Protein AF-A0A2V9D1I5-F1 (afdb_monomer)

Secondary structure (DSSP, 8-state):
-B-SB-TTS-B-TTTTHHHH---GGG--HHHHHHHHHHT---S-EEEEEEEE--SSS-HHHHHHHHHHHHHHHSEE-PPEEEEEE--S-SS--EEEEEEEEEE--

Radius of gyration: 14.17 Å; Cα contacts (8 Å, |Δi|>4): 183; chains: 1; bounding box: 36×27×40 Å

Solvent-accessible surface area (backbone atoms only — not comparable to full-atom values): 6034 Å² total; per-residue (Å²): 106,44,49,54,48,46,99,85,65,44,78,39,92,61,36,60,43,42,40,59,29,82,50,69,92,61,65,5,55,43,38,44,51,56,51,57,60,70,61,75,68,82,77,91,43,68,56,73,39,49,29,38,50,40,92,92,56,57,49,63,62,61,52,53,53,34,52,60,59,36,52,75,73,28,39,65,50,75,78,46,76,50,77,52,68,81,46,91,44,90,74,54,34,35,31,38,38,40,33,29,46,51,43,77,111

Foldseek 3Di:
DQDQADLVRHGDPCRLLQAQPPDVVSVHLLNVQQCQQPVPDDDWDKGKDWHFADPVDGCVVSVVNSCVSSVVFWDWDPKDKDKDACDPRPNRGITMMIMTTTYHD

Nearest PDB structures (foldseek):
  2dny-assembly1_A  TM=5.703E-01  e=2.562E+00  Homo sapiens
  3us5-assembly1_A  TM=5.484E-01  e=5.211E+00  Homo sapiens
  3toe-assembly1_B  TM=4.066E-01  e=1.855E+00  Methanothermobacter thermautotrophicus str. Delta H
  5eoy-assembly1_A  TM=4.430E-01  e=4.294E+00  Pseudomonas aeruginosa PAO1
  4z9e-assembly1_B  TM=4.612E-01  e=5.559E+00  Thermoplasma volcanium GSS1

Sequence (105 aa):
MLRLYGDNGKLNDNMLMHILSPYPEHRSALTDCQKLVQSGLRGRKAIVIYAYESVEFPTAAAINAFELLASDAVRLSGRATASFRGLIHPVHQSGVVAGWEITEK

Mean predicted aligned error: 2.68 Å

pLDDT: mean 95.8, std 2.53, range [86.31, 98.5]

Structure (mmCIF, N/CA/C/O backbone):
data_AF-A0A2V9D1I5-F1
#
_entry.id   AF-A0A2V9D1I5-F1
#
loop_
_atom_site.group_PDB
_atom_site.id
_atom_site.type_symbol
_atom_site.label_atom_id
_atom_site.label_alt_id
_atom_site.label_comp_id
_atom_site.label_asym_id
_atom_site.label_entity_id
_atom_site.label_seq_id
_atom_site.pdbx_PDB_ins_code
_atom_site.Cartn_x
_atom_site.Cartn_y
_atom_site.Cartn_z
_atom_site.occupancy
_atom_site.B_iso_or_equiv
_atom_site.auth_seq_id
_atom_site.auth_comp_id
_atom_site.auth_asym_id
_atom_site.auth_atom_id
_atom_site.pdbx_PDB_model_num
ATOM 1 N N . MET A 1 1 ? -1.369 2.984 -5.344 1.00 92.44 1 MET A N 1
ATOM 2 C CA . MET A 1 1 ? -0.767 2.315 -6.521 1.00 92.44 1 MET A CA 1
ATOM 3 C C . MET A 1 1 ? 0.734 2.293 -6.310 1.00 92.44 1 MET A C 1
ATOM 5 O O . MET A 1 1 ? 1.272 3.334 -5.971 1.00 92.44 1 MET A O 1
ATOM 9 N N . LEU A 1 2 ? 1.379 1.139 -6.461 1.00 96.81 2 LEU A N 1
ATOM 10 C CA . LEU A 1 2 ? 2.824 0.959 -6.350 1.00 96.81 2 LEU A CA 1
ATOM 11 C C . LEU A 1 2 ? 3.393 0.739 -7.756 1.00 96.81 2 LEU A C 1
ATOM 13 O O . LEU A 1 2 ? 3.251 -0.330 -8.343 1.00 96.81 2 LEU A O 1
ATOM 17 N N . ARG A 1 3 ? 3.986 1.786 -8.324 1.00 94.56 3 ARG A N 1
ATOM 18 C CA . ARG A 1 3 ? 4.454 1.808 -9.711 1.00 94.56 3 ARG A CA 1
ATOM 19 C C . ARG A 1 3 ? 5.780 2.552 -9.796 1.00 94.56 3 ARG A C 1
ATOM 21 O O . ARG A 1 3 ? 5.798 3.771 -9.908 1.00 94.56 3 ARG A O 1
ATOM 28 N N . LEU A 1 4 ? 6.890 1.828 -9.683 1.00 93.88 4 LEU A N 1
ATOM 29 C CA . LEU A 1 4 ? 8.210 2.447 -9.514 1.00 93.88 4 LEU A CA 1
ATOM 30 C C . LEU A 1 4 ? 8.711 3.191 -10.753 1.00 93.88 4 LEU A C 1
ATOM 32 O O . LEU A 1 4 ? 9.536 4.080 -10.610 1.00 93.88 4 LEU A O 1
ATOM 36 N N . TYR A 1 5 ? 8.176 2.896 -11.936 1.00 94.81 5 TYR A N 1
ATOM 37 C CA . TYR A 1 5 ? 8.464 3.654 -13.153 1.00 94.81 5 TYR A CA 1
ATOM 38 C C . TYR A 1 5 ? 7.251 4.493 -13.557 1.00 94.81 5 TYR A C 1
ATOM 40 O O . TYR A 1 5 ? 6.103 4.109 -13.334 1.00 94.81 5 TYR A O 1
ATOM 48 N N . GLY A 1 6 ? 7.497 5.661 -14.136 1.00 92.75 6 GLY A N 1
ATOM 49 C CA . GLY A 1 6 ? 6.476 6.433 -14.831 1.00 92.75 6 GLY A CA 1
ATOM 50 C C . GLY A 1 6 ? 6.141 5.834 -16.196 1.00 92.75 6 GLY A C 1
ATOM 51 O O . GLY A 1 6 ? 6.829 4.943 -16.695 1.00 92.75 6 GLY A O 1
ATOM 52 N N . ASP A 1 7 ? 5.125 6.395 -16.850 1.00 91.25 7 ASP A N 1
ATOM 53 C CA . ASP A 1 7 ? 4.708 5.966 -18.194 1.00 91.25 7 ASP A CA 1
ATOM 54 C C . ASP A 1 7 ? 5.815 6.184 -19.248 1.00 91.25 7 ASP A C 1
ATOM 56 O O . ASP A 1 7 ? 5.870 5.509 -20.272 1.00 91.25 7 ASP A O 1
ATOM 60 N N . ASN A 1 8 ? 6.754 7.093 -18.961 1.00 92.88 8 ASN A N 1
ATOM 61 C CA . ASN A 1 8 ? 7.951 7.360 -19.762 1.00 92.88 8 ASN A CA 1
ATOM 62 C C . ASN A 1 8 ? 9.121 6.392 -19.493 1.00 92.88 8 ASN A C 1
ATOM 64 O O . ASN A 1 8 ? 10.212 6.611 -20.017 1.00 92.88 8 ASN A O 1
ATOM 68 N N . GLY A 1 9 ? 8.935 5.384 -18.636 1.00 91.88 9 GLY A N 1
ATOM 69 C CA . GLY A 1 9 ? 9.975 4.424 -18.261 1.00 91.88 9 GLY A CA 1
ATOM 70 C C . GLY A 1 9 ? 11.073 4.979 -17.354 1.00 91.88 9 GLY A C 1
ATOM 71 O O . GLY A 1 9 ? 12.055 4.287 -17.115 1.00 91.88 9 GLY A O 1
ATOM 72 N N . LYS A 1 10 ? 10.936 6.204 -16.832 1.00 94.44 10 LYS A N 1
ATOM 73 C CA . LYS A 1 10 ? 11.863 6.754 -15.832 1.00 94.44 10 LYS A CA 1
ATOM 74 C C . LYS A 1 10 ? 11.432 6.357 -14.428 1.00 94.44 10 LYS A C 1
ATOM 76 O O . LYS A 1 10 ? 10.236 6.225 -14.170 1.00 94.44 10 LYS A O 1
ATOM 81 N N . LEU A 1 11 ? 12.397 6.201 -13.526 1.00 94.06 11 LEU A N 1
ATOM 82 C CA . LEU A 1 11 ? 12.122 5.914 -12.121 1.00 94.06 11 LEU A CA 1
ATOM 83 C C . LEU A 1 11 ? 11.315 7.057 -11.483 1.00 94.06 11 LEU A C 1
ATOM 85 O O . LEU A 1 11 ? 11.508 8.231 -11.798 1.00 94.06 11 LEU A O 1
ATOM 89 N N . ASN A 1 12 ? 10.385 6.695 -10.606 1.00 93.50 12 ASN A N 1
ATOM 90 C CA . ASN A 1 12 ? 9.655 7.611 -9.749 1.00 93.50 12 ASN A CA 1
ATOM 91 C C . ASN A 1 12 ? 10.210 7.508 -8.327 1.00 93.50 12 ASN A C 1
ATOM 93 O O . ASN A 1 12 ? 9.796 6.651 -7.541 1.00 93.50 12 ASN A O 1
ATOM 97 N N . ASP A 1 13 ? 11.106 8.434 -8.002 1.00 87.44 13 ASP A N 1
ATOM 98 C CA . ASP A 1 13 ? 11.843 8.466 -6.736 1.00 87.44 13 ASP A CA 1
ATOM 99 C C . ASP A 1 13 ? 10.927 8.631 -5.510 1.00 87.44 13 ASP A C 1
ATOM 101 O O . ASP A 1 13 ? 11.266 8.214 -4.404 1.00 87.44 13 ASP A O 1
ATOM 105 N N . ASN A 1 14 ? 9.719 9.166 -5.706 1.00 92.44 14 ASN A N 1
ATOM 106 C CA . ASN A 1 14 ? 8.754 9.410 -4.636 1.00 92.44 14 ASN A CA 1
ATOM 107 C C . ASN A 1 14 ? 7.700 8.303 -4.514 1.00 92.44 14 ASN A C 1
ATOM 109 O O . ASN A 1 14 ? 6.790 8.401 -3.694 1.00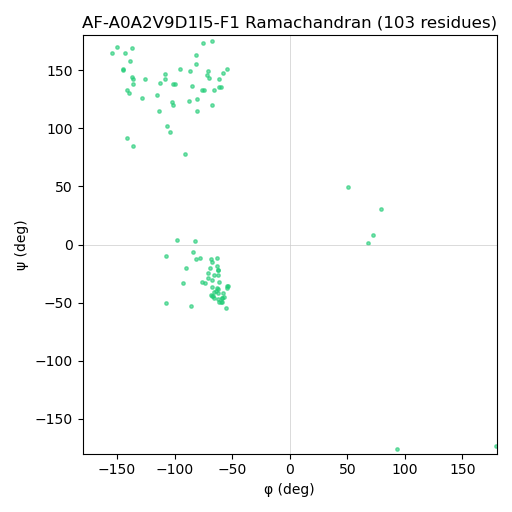 92.44 14 ASN A O 1
ATOM 113 N N . MET A 1 15 ? 7.783 7.226 -5.297 1.00 94.94 15 MET A N 1
ATOM 114 C CA . MET A 1 15 ? 6.721 6.218 -5.325 1.00 94.94 15 MET A CA 1
ATOM 115 C C . MET A 1 15 ? 6.509 5.526 -3.970 1.00 94.94 15 MET A C 1
ATOM 117 O O . MET A 1 15 ? 5.370 5.292 -3.565 1.00 94.94 15 MET A O 1
ATOM 121 N N . LEU A 1 16 ? 7.585 5.247 -3.228 1.00 95.88 16 LEU A N 1
ATOM 122 C CA . LEU A 1 16 ? 7.472 4.648 -1.895 1.00 95.88 16 LEU A CA 1
ATOM 123 C C . LEU A 1 16 ? 6.786 5.577 -0.888 1.00 95.88 16 LEU A C 1
ATOM 125 O O . LEU A 1 16 ? 6.128 5.085 0.026 1.00 95.88 16 LEU A O 1
ATOM 129 N N . MET A 1 17 ? 6.856 6.899 -1.079 1.00 96.88 17 MET A N 1
ATOM 130 C CA . MET A 1 17 ? 6.145 7.865 -0.237 1.00 96.88 17 MET A CA 1
ATOM 131 C C . MET A 1 17 ? 4.634 7.601 -0.255 1.00 96.88 17 MET A C 1
ATOM 133 O O . MET A 1 17 ? 4.000 7.595 0.798 1.00 96.88 17 MET A O 1
ATOM 137 N N . HIS A 1 18 ? 4.065 7.301 -1.426 1.00 96.75 18 HIS A N 1
ATOM 138 C CA . HIS A 1 18 ? 2.632 7.029 -1.577 1.00 96.75 18 HIS A CA 1
ATOM 139 C C . HIS A 1 18 ? 2.176 5.723 -0.913 1.00 96.75 18 HIS A C 1
ATOM 141 O O . HIS A 1 18 ? 0.976 5.501 -0.760 1.00 96.75 18 HIS A O 1
ATOM 147 N N . ILE A 1 19 ? 3.104 4.854 -0.508 1.00 97.88 19 ILE A N 1
ATOM 148 C CA . ILE A 1 19 ? 2.786 3.584 0.150 1.00 97.88 19 ILE A CA 1
ATOM 149 C C . ILE A 1 19 ? 3.131 3.635 1.639 1.00 97.88 19 ILE A C 1
ATOM 151 O O . ILE A 1 19 ? 2.290 3.311 2.472 1.00 97.88 19 ILE A O 1
ATOM 155 N N . LEU A 1 20 ? 4.346 4.070 1.971 1.00 97.69 20 LEU A N 1
ATOM 156 C CA . LEU A 1 20 ? 4.964 3.860 3.281 1.00 97.69 20 LEU A CA 1
ATOM 157 C C . LEU A 1 20 ? 5.050 5.119 4.137 1.00 97.69 20 LEU A C 1
ATOM 159 O O . LEU A 1 20 ? 5.426 5.028 5.303 1.00 97.69 20 LEU A O 1
ATOM 163 N N . SER A 1 21 ? 4.769 6.301 3.585 1.00 97.38 21 SER A N 1
ATOM 164 C CA . SER A 1 21 ? 4.995 7.517 4.356 1.00 97.38 21 SER A CA 1
ATOM 165 C C . SER A 1 21 ? 4.057 7.603 5.565 1.00 97.38 21 SER A C 1
ATOM 167 O O . SER A 1 21 ? 2.854 7.423 5.391 1.00 97.38 21 SER A O 1
ATOM 169 N N . PRO A 1 22 ? 4.556 7.922 6.770 1.00 96.25 22 PRO A N 1
ATOM 170 C CA . PRO A 1 22 ? 3.718 8.031 7.963 1.00 96.25 22 PRO A CA 1
ATOM 171 C C . PRO A 1 22 ? 3.038 9.402 8.104 1.00 96.25 22 PRO A C 1
ATOM 173 O O . PRO A 1 22 ? 2.236 9.597 9.012 1.00 96.25 22 PRO A O 1
ATOM 176 N N . TYR A 1 23 ? 3.362 10.372 7.243 1.00 96.38 23 TYR A N 1
ATOM 177 C CA . TYR A 1 23 ? 2.889 11.749 7.384 1.00 96.38 23 TYR A CA 1
ATOM 178 C C . TYR A 1 23 ? 1.528 11.945 6.694 1.00 96.38 23 TYR A C 1
ATOM 180 O O . TYR A 1 23 ? 1.439 11.717 5.483 1.00 96.38 23 TYR A O 1
ATOM 188 N N . PRO A 1 24 ? 0.480 12.412 7.406 1.00 93.81 24 PRO A N 1
ATOM 189 C CA . PRO A 1 24 ? -0.868 12.577 6.848 1.00 93.81 24 PRO A CA 1
ATOM 190 C C . PRO A 1 24 ? -0.933 13.411 5.561 1.00 93.81 24 PRO A C 1
ATOM 192 O O . PRO A 1 24 ? -1.693 13.080 4.648 1.00 93.81 24 PRO A O 1
ATOM 195 N N . GLU A 1 25 ? -0.091 14.442 5.451 1.00 95.62 25 GLU A N 1
ATOM 196 C CA . GLU A 1 25 ? -0.024 15.323 4.276 1.00 95.62 25 GLU A CA 1
ATOM 197 C C . GLU A 1 25 ? 0.377 14.589 2.989 1.00 95.62 25 GLU A C 1
ATOM 199 O O . GLU A 1 25 ? -0.014 14.990 1.893 1.00 95.62 25 GLU A O 1
ATOM 204 N N . HIS A 1 26 ? 1.109 13.477 3.102 1.00 95.38 26 HIS A N 1
ATOM 205 C CA . HIS A 1 26 ? 1.560 12.698 1.948 1.00 95.38 26 HIS A CA 1
ATOM 206 C C . HIS A 1 26 ? 0.484 11.756 1.401 1.00 95.38 26 HIS A C 1
ATOM 208 O O . HIS A 1 26 ? 0.646 11.232 0.297 1.00 95.38 26 HIS A O 1
ATOM 214 N N . ARG A 1 27 ? -0.616 11.557 2.148 1.00 95.12 27 ARG A N 1
ATOM 215 C CA . ARG A 1 27 ? -1.784 10.762 1.730 1.00 95.12 27 ARG A CA 1
ATOM 216 C C . ARG A 1 27 ? -1.380 9.375 1.215 1.00 95.12 27 ARG A C 1
ATOM 218 O O . ARG A 1 27 ? -1.745 8.973 0.112 1.00 95.12 27 ARG A O 1
ATOM 225 N N . SER A 1 28 ? -0.560 8.684 1.999 1.00 97.88 28 SER A N 1
ATOM 226 C CA . SER A 1 28 ? -0.063 7.348 1.680 1.00 97.88 28 SER A CA 1
ATOM 227 C C . SER A 1 28 ? -1.084 6.263 2.030 1.00 97.88 28 SER A C 1
ATOM 229 O O . SER A 1 28 ? -1.945 6.473 2.889 1.00 97.88 28 SER A O 1
ATOM 231 N N . ALA A 1 29 ? -0.900 5.063 1.473 1.00 98.00 29 ALA A N 1
ATOM 232 C CA . ALA A 1 29 ? -1.659 3.875 1.871 1.00 98.00 29 ALA A CA 1
ATOM 233 C C . ALA A 1 29 ? -1.569 3.593 3.386 1.00 98.00 29 ALA A C 1
ATOM 235 O O . ALA A 1 29 ? -2.550 3.170 4.000 1.00 98.00 29 ALA A O 1
ATOM 236 N N . LEU A 1 30 ? -0.413 3.862 4.007 1.00 97.94 30 LEU A N 1
ATOM 237 C CA . LEU A 1 30 ? -0.235 3.733 5.453 1.00 97.94 30 LEU A CA 1
ATOM 238 C C . LEU A 1 30 ? -1.175 4.676 6.223 1.00 97.94 30 LEU A C 1
ATOM 240 O O . LEU A 1 30 ? -1.909 4.236 7.104 1.00 97.94 30 LEU A O 1
ATOM 244 N N . THR A 1 31 ? -1.224 5.956 5.849 1.00 97.81 31 THR A N 1
ATOM 245 C CA . THR A 1 31 ? -2.129 6.930 6.491 1.00 97.81 31 THR A CA 1
ATOM 246 C C . THR A 1 31 ? -3.599 6.687 6.139 1.00 97.81 31 THR A C 1
ATOM 248 O O . THR A 1 31 ? -4.490 6.959 6.946 1.00 97.81 31 THR A O 1
ATOM 251 N N . ASP A 1 32 ? -3.874 6.124 4.958 1.00 97.69 32 ASP A N 1
ATOM 252 C CA . ASP A 1 32 ? -5.219 5.732 4.538 1.00 97.69 32 ASP A CA 1
ATOM 253 C C . ASP A 1 32 ? -5.820 4.669 5.460 1.00 97.69 32 ASP A C 1
ATOM 255 O O . ASP A 1 32 ? -7.026 4.713 5.699 1.00 97.69 32 ASP A O 1
ATOM 259 N N . CYS A 1 33 ? -5.007 3.779 6.044 1.00 97.69 33 CYS A N 1
ATOM 260 C CA . CYS A 1 33 ? -5.477 2.780 7.007 1.00 97.69 33 CYS A CA 1
ATOM 261 C C . CYS A 1 33 ? -6.215 3.438 8.183 1.00 97.69 33 CYS A C 1
ATOM 263 O O . CYS A 1 33 ? -7.376 3.128 8.452 1.00 97.69 33 CYS A O 1
ATOM 265 N N . GLN A 1 34 ? -5.561 4.391 8.854 1.00 95.31 34 GLN A N 1
ATOM 266 C CA . GLN A 1 34 ? -6.129 5.082 10.015 1.00 95.31 34 GLN A CA 1
ATOM 267 C C . GLN A 1 34 ? -7.338 5.931 9.627 1.00 95.31 34 GLN A C 1
ATOM 269 O O . GLN A 1 34 ? -8.387 5.827 10.264 1.00 95.31 34 GLN A O 1
ATOM 274 N N . LYS A 1 35 ? -7.231 6.711 8.542 1.00 96.00 35 LYS A N 1
ATOM 275 C CA . LYS A 1 35 ? -8.350 7.528 8.047 1.00 96.00 35 LYS A CA 1
ATOM 276 C C . LYS A 1 35 ? -9.577 6.676 7.751 1.00 96.00 35 LYS A C 1
ATOM 278 O O . LYS A 1 35 ? -10.689 7.047 8.116 1.00 96.00 35 LYS A O 1
ATOM 283 N N . LEU A 1 36 ? -9.395 5.537 7.086 1.00 96.81 36 LEU A N 1
ATOM 284 C CA . LEU A 1 36 ? -10.500 4.678 6.687 1.00 96.81 36 LEU A CA 1
ATOM 285 C C . LEU A 1 36 ? -11.161 4.036 7.909 1.00 96.81 36 LEU A C 1
ATOM 287 O O . LEU A 1 36 ? -12.391 4.047 8.021 1.00 96.81 36 LEU A O 1
ATOM 291 N N . VAL A 1 37 ? -10.371 3.548 8.864 1.00 96.31 37 VAL A N 1
ATOM 292 C CA . VAL A 1 37 ? -10.889 3.027 10.132 1.00 96.31 37 VAL A CA 1
ATOM 293 C C . VAL A 1 37 ? -11.693 4.101 10.884 1.00 96.31 37 VAL A C 1
ATOM 295 O O . VAL A 1 37 ? -12.847 3.843 11.221 1.00 96.31 37 VAL A O 1
ATOM 298 N N . GLN A 1 38 ? -11.178 5.328 10.991 1.00 95.50 38 GLN A N 1
ATOM 299 C CA . GLN A 1 38 ? -11.810 6.449 11.707 1.00 95.50 38 GLN A CA 1
ATOM 300 C C . GLN A 1 38 ? -12.953 7.146 10.945 1.00 95.50 38 GLN A C 1
ATOM 302 O O . GLN A 1 38 ? -13.692 7.936 11.522 1.00 95.50 38 GLN A O 1
ATOM 307 N N . SER A 1 39 ? -13.133 6.862 9.654 1.00 95.81 39 SER A N 1
ATOM 308 C CA . SER A 1 39 ? -14.059 7.593 8.769 1.00 95.81 39 SER A CA 1
ATOM 309 C C . SER A 1 39 ? -15.551 7.511 9.126 1.00 95.81 39 SER A C 1
ATOM 311 O O . SER A 1 39 ? -16.362 8.186 8.498 1.00 95.81 39 SER A O 1
ATOM 313 N N . GLY A 1 40 ? -15.956 6.628 10.044 1.00 94.88 40 GLY A N 1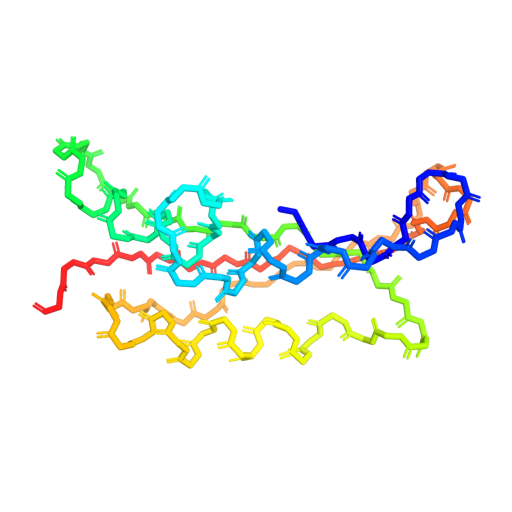
ATOM 314 C CA . GLY A 1 40 ? -17.371 6.343 10.315 1.00 94.88 40 GLY A CA 1
ATOM 315 C C . GLY A 1 40 ? -18.118 5.637 9.169 1.00 94.88 40 GLY A C 1
ATOM 316 O O . GLY A 1 40 ? -19.307 5.343 9.306 1.00 94.88 40 GLY A O 1
ATOM 317 N N . LEU A 1 41 ? -17.444 5.320 8.052 1.00 95.81 41 LEU A N 1
ATOM 318 C CA . LEU A 1 41 ? -18.027 4.535 6.963 1.00 95.81 41 LEU A CA 1
ATOM 319 C C . LEU A 1 41 ? -18.458 3.155 7.476 1.00 95.81 41 LEU A C 1
ATOM 321 O O . LEU A 1 41 ? -17.722 2.492 8.212 1.00 95.81 41 LEU A O 1
ATOM 325 N N . ARG A 1 42 ? -19.658 2.729 7.078 1.00 95.31 42 ARG A N 1
ATOM 326 C CA . ARG A 1 42 ? -20.231 1.429 7.448 1.00 95.31 42 ARG A CA 1
ATOM 327 C C . ARG A 1 42 ? -19.678 0.312 6.558 1.00 95.31 42 ARG A C 1
ATOM 329 O O . ARG A 1 42 ? -19.330 0.549 5.406 1.00 95.31 42 ARG A O 1
ATOM 336 N N . GLY A 1 43 ? -19.690 -0.915 7.078 1.00 95.62 43 GLY A N 1
ATOM 337 C CA . GLY A 1 43 ? -19.273 -2.118 6.350 1.00 95.62 43 GLY A CA 1
ATOM 338 C C . GLY A 1 43 ? -17.803 -2.488 6.555 1.00 95.62 43 GLY A C 1
ATOM 339 O O . GLY A 1 43 ? -17.094 -1.874 7.353 1.00 95.62 43 GLY A O 1
ATOM 340 N N . ARG A 1 44 ? -17.362 -3.533 5.843 1.00 96.88 44 ARG A N 1
ATOM 341 C CA . ARG A 1 44 ? -15.965 -3.987 5.865 1.00 96.88 44 ARG A CA 1
ATOM 342 C C . ARG A 1 44 ? -15.100 -3.027 5.061 1.00 96.88 44 ARG A C 1
ATOM 344 O O . ARG A 1 44 ? -15.458 -2.643 3.949 1.00 96.88 44 ARG A O 1
ATOM 351 N N . LYS A 1 45 ? -13.971 -2.649 5.646 1.00 97.81 45 LYS A N 1
ATOM 352 C CA . LYS A 1 45 ? -13.025 -1.680 5.097 1.00 97.81 45 LYS A CA 1
ATOM 353 C C . LYS A 1 45 ? -11.783 -2.422 4.650 1.00 97.81 45 LYS A C 1
ATOM 355 O O . LYS A 1 45 ? -11.362 -3.356 5.325 1.00 97.81 45 LYS A O 1
ATOM 360 N N . ALA A 1 46 ? -11.201 -2.003 3.537 1.00 97.94 46 ALA A N 1
ATOM 361 C CA . ALA A 1 46 ? -10.011 -2.639 3.008 1.00 97.94 46 ALA A CA 1
ATOM 362 C C . ALA A 1 46 ? -9.078 -1.628 2.348 1.00 97.94 46 ALA A C 1
ATOM 364 O O . ALA A 1 46 ? -9.527 -0.628 1.786 1.00 97.94 46 ALA A O 1
ATOM 365 N N . ILE A 1 47 ? -7.785 -1.937 2.385 1.00 98.25 47 ILE A N 1
ATOM 366 C CA . ILE A 1 47 ? -6.773 -1.294 1.549 1.00 98.25 47 ILE A CA 1
ATOM 367 C C . ILE A 1 47 ? -6.452 -2.229 0.394 1.00 98.25 47 ILE A C 1
ATOM 369 O O . ILE A 1 47 ? -6.318 -3.436 0.586 1.00 98.25 47 ILE A O 1
ATOM 373 N N . VAL A 1 48 ? -6.320 -1.660 -0.803 1.00 98.31 48 VAL A N 1
ATOM 374 C CA . VAL A 1 48 ? -5.931 -2.384 -2.014 1.00 98.31 48 VAL A CA 1
ATOM 375 C C . VAL A 1 48 ? -4.762 -1.662 -2.670 1.00 98.31 48 VAL A C 1
ATOM 377 O O . VAL A 1 48 ? -4.836 -0.470 -2.973 1.00 98.31 48 VAL A O 1
ATOM 380 N N . ILE A 1 49 ? -3.681 -2.393 -2.920 1.00 98.44 49 ILE A N 1
ATOM 381 C CA . ILE A 1 49 ? -2.498 -1.904 -3.621 1.00 98.44 49 ILE A CA 1
ATOM 382 C C . ILE A 1 49 ? -2.383 -2.650 -4.948 1.00 98.44 49 ILE A C 1
ATOM 384 O O . ILE A 1 49 ? -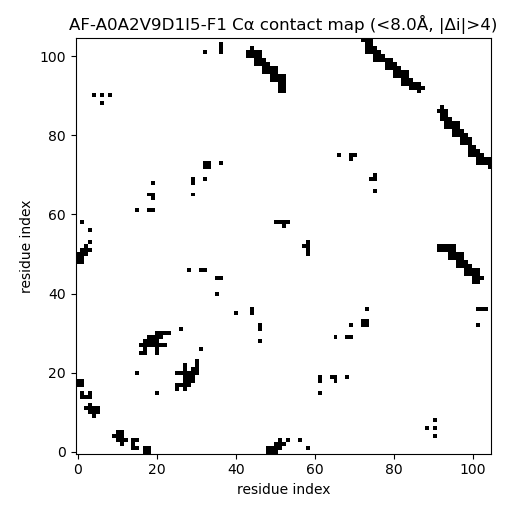2.123 -3.848 -4.991 1.00 98.44 49 ILE A O 1
ATOM 388 N N . TYR A 1 50 ? -2.533 -1.903 -6.039 1.00 97.75 50 TYR A N 1
ATOM 389 C CA . TYR A 1 50 ? -2.114 -2.329 -7.372 1.00 97.75 50 TYR A CA 1
ATOM 390 C C . TYR A 1 50 ? -0.617 -2.088 -7.505 1.00 97.75 50 TYR A C 1
ATOM 392 O O . TYR A 1 50 ? -0.190 -0.929 -7.459 1.00 97.75 50 TYR A O 1
ATOM 400 N N . ALA A 1 51 ? 0.154 -3.158 -7.640 1.00 97.44 51 ALA A N 1
ATOM 401 C CA . ALA A 1 51 ? 1.600 -3.136 -7.733 1.00 97.44 51 ALA A CA 1
ATOM 402 C C . ALA A 1 51 ? 2.055 -3.645 -9.105 1.00 97.44 51 ALA A C 1
ATOM 404 O O . ALA A 1 51 ? 1.629 -4.707 -9.551 1.00 97.44 51 ALA A O 1
ATOM 405 N N . TYR A 1 52 ? 2.901 -2.876 -9.783 1.00 96.69 52 TYR A N 1
ATOM 406 C CA . TYR A 1 52 ? 3.431 -3.227 -11.101 1.00 96.69 52 TYR A CA 1
ATOM 407 C C . TYR A 1 52 ? 4.852 -3.746 -10.957 1.00 96.69 52 TYR A C 1
ATOM 409 O O . TYR A 1 52 ? 5.703 -3.042 -10.412 1.00 96.69 52 TYR A O 1
ATOM 417 N N . GLU A 1 53 ? 5.092 -4.965 -11.434 1.00 95.00 53 GLU A N 1
ATOM 418 C CA . GLU A 1 53 ? 6.378 -5.626 -11.230 1.00 95.00 53 GLU A CA 1
ATOM 419 C C . GLU A 1 53 ? 7.491 -4.992 -12.066 1.00 95.00 53 GLU A C 1
ATOM 421 O O . GLU A 1 53 ? 7.287 -4.555 -13.200 1.00 95.00 53 GLU A O 1
ATOM 426 N N . SER A 1 54 ? 8.691 -4.990 -11.488 1.00 90.75 54 SER A N 1
ATOM 427 C CA . SER A 1 54 ? 9.953 -4.710 -12.164 1.00 90.75 54 SER A CA 1
ATOM 428 C C . SER A 1 54 ? 10.998 -5.713 -11.690 1.00 90.75 54 SER A C 1
ATOM 430 O O . SER A 1 54 ? 11.022 -6.089 -10.519 1.00 90.75 54 SER A O 1
ATOM 432 N N . VAL A 1 55 ? 11.877 -6.126 -12.604 1.00 88.19 55 VAL A N 1
ATOM 433 C CA . VAL A 1 55 ? 13.008 -7.009 -12.289 1.00 88.19 55 VAL A CA 1
ATOM 434 C C . VAL A 1 55 ? 14.002 -6.312 -11.359 1.00 88.19 55 VAL A C 1
ATOM 436 O O . VAL A 1 55 ? 14.507 -6.926 -10.425 1.00 88.19 55 VAL A O 1
ATOM 439 N N . GLU A 1 56 ? 14.263 -5.027 -11.597 1.00 91.31 56 GLU A N 1
ATOM 440 C CA . GLU A 1 56 ? 15.242 -4.235 -10.839 1.00 91.31 56 GLU A CA 1
ATOM 441 C C . GLU A 1 56 ? 14.726 -3.885 -9.441 1.00 91.31 56 GLU A C 1
ATOM 443 O O . GLU A 1 56 ? 15.495 -3.829 -8.483 1.00 91.31 56 GLU A O 1
ATOM 448 N N . PHE A 1 57 ? 13.411 -3.695 -9.313 1.00 90.75 57 PHE A N 1
ATOM 449 C CA . PHE A 1 57 ? 12.780 -3.316 -8.056 1.00 90.75 57 PHE A CA 1
ATOM 450 C C . PHE A 1 57 ? 11.495 -4.123 -7.814 1.00 90.75 57 PHE A C 1
ATOM 452 O O . PHE A 1 57 ? 10.393 -3.660 -8.135 1.00 90.75 57 PHE A O 1
ATOM 459 N N . PRO A 1 58 ? 11.617 -5.331 -7.238 1.00 92.25 58 PRO A N 1
ATOM 460 C CA . PRO A 1 58 ? 10.474 -6.186 -6.947 1.00 92.25 58 PRO A CA 1
ATOM 461 C C . PRO A 1 58 ? 9.494 -5.531 -5.972 1.00 92.25 58 PRO A C 1
ATOM 463 O O . PRO A 1 58 ? 9.883 -4.996 -4.928 1.00 92.25 58 PRO A O 1
ATOM 466 N N . THR A 1 59 ? 8.196 -5.624 -6.260 1.00 94.62 59 THR A N 1
ATOM 467 C CA . THR A 1 59 ? 7.178 -4.920 -5.460 1.00 94.62 59 THR A CA 1
ATOM 468 C C . THR A 1 59 ? 6.977 -5.518 -4.067 1.00 94.62 59 THR A C 1
ATOM 470 O O . THR A 1 59 ? 6.580 -4.814 -3.134 1.00 94.62 59 THR A O 1
ATOM 473 N N . ALA A 1 60 ? 7.309 -6.801 -3.899 1.00 95.50 60 ALA A N 1
ATOM 474 C CA . ALA A 1 60 ? 7.129 -7.545 -2.657 1.00 95.50 60 ALA A CA 1
ATOM 475 C C . ALA A 1 60 ? 7.796 -6.873 -1.446 1.00 95.50 60 ALA A C 1
ATOM 477 O O . ALA A 1 60 ? 7.213 -6.869 -0.364 1.00 95.50 60 ALA A O 1
ATOM 478 N N . ALA A 1 61 ? 8.972 -6.259 -1.618 1.00 95.06 61 ALA A N 1
ATOM 479 C CA . ALA A 1 61 ? 9.677 -5.586 -0.527 1.00 95.06 61 ALA A CA 1
ATOM 480 C C . ALA A 1 61 ? 8.865 -4.411 0.045 1.00 95.06 61 ALA A C 1
ATOM 482 O O . 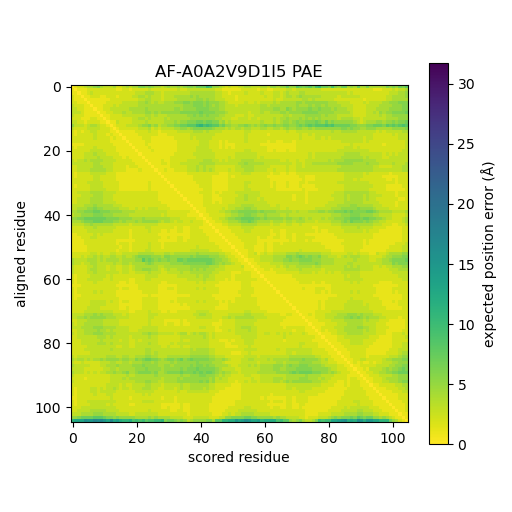ALA A 1 61 ? 8.680 -4.314 1.258 1.00 95.06 61 ALA A O 1
ATOM 483 N N . ALA A 1 62 ? 8.317 -3.559 -0.826 1.00 96.62 62 ALA A N 1
ATOM 484 C CA . ALA A 1 62 ? 7.487 -2.431 -0.412 1.00 96.62 62 ALA A CA 1
ATOM 485 C C . ALA A 1 62 ? 6.155 -2.892 0.197 1.00 96.62 62 ALA A C 1
ATOM 487 O O . ALA A 1 62 ? 5.685 -2.295 1.161 1.00 96.62 62 ALA A O 1
ATOM 488 N N . ILE A 1 63 ? 5.562 -3.973 -0.322 1.00 98.12 63 ILE A N 1
ATOM 489 C CA . ILE A 1 63 ? 4.325 -4.529 0.239 1.00 98.12 63 ILE A CA 1
ATOM 490 C C . ILE A 1 63 ? 4.570 -5.104 1.644 1.00 98.12 63 ILE A C 1
ATOM 492 O O . ILE A 1 63 ? 3.794 -4.836 2.557 1.00 98.12 63 ILE A O 1
ATOM 496 N N . ASN A 1 64 ? 5.658 -5.850 1.845 1.00 98.06 64 ASN A N 1
ATOM 497 C CA . ASN A 1 64 ? 6.002 -6.404 3.158 1.00 98.06 64 ASN A CA 1
ATOM 498 C C . ASN A 1 64 ? 6.298 -5.292 4.178 1.00 98.06 64 ASN A C 1
ATOM 500 O O . ASN A 1 64 ? 5.867 -5.372 5.326 1.00 98.06 64 ASN A O 1
ATOM 504 N N . ALA A 1 65 ? 6.994 -4.231 3.755 1.00 98.12 65 ALA A N 1
ATOM 505 C CA . ALA A 1 65 ? 7.225 -3.059 4.597 1.00 98.12 65 ALA A CA 1
ATOM 506 C C . ALA A 1 65 ? 5.909 -2.361 4.976 1.00 98.12 65 ALA A C 1
ATOM 508 O O . ALA A 1 65 ? 5.729 -1.979 6.131 1.00 98.12 65 ALA A O 1
ATOM 509 N N . PHE A 1 66 ? 4.976 -2.233 4.026 1.00 98.50 66 PHE A N 1
ATOM 510 C CA . PHE A 1 66 ? 3.648 -1.684 4.290 1.00 98.50 66 PHE A CA 1
ATOM 511 C C . PHE A 1 66 ? 2.910 -2.495 5.354 1.00 98.50 66 PHE A C 1
ATOM 513 O O . PHE A 1 66 ? 2.420 -1.903 6.307 1.00 98.50 66 PHE A O 1
ATOM 520 N N . GLU A 1 67 ? 2.861 -3.823 5.233 1.00 98.44 67 GLU A N 1
ATOM 521 C CA . GLU A 1 67 ? 2.177 -4.672 6.217 1.00 98.44 67 GLU A CA 1
ATOM 522 C C . GLU A 1 67 ? 2.750 -4.514 7.619 1.00 98.44 67 GLU A C 1
ATOM 524 O O . GLU A 1 67 ? 1.994 -4.350 8.575 1.00 98.44 67 GLU A O 1
ATOM 529 N N . LEU A 1 68 ? 4.080 -4.529 7.736 1.00 97.94 68 LEU A N 1
ATOM 530 C CA . LEU A 1 68 ? 4.747 -4.376 9.021 1.00 97.94 68 LEU A CA 1
ATOM 531 C C . LEU A 1 68 ? 4.375 -3.038 9.672 1.00 97.94 68 LEU A C 1
ATOM 533 O O . LEU A 1 68 ? 3.941 -3.016 10.821 1.00 97.94 68 LEU A O 1
ATOM 537 N N . LEU A 1 69 ? 4.477 -1.934 8.928 1.00 97.94 69 LEU A N 1
ATOM 538 C CA . LEU A 1 69 ? 4.160 -0.598 9.437 1.00 97.94 69 LEU A CA 1
ATOM 539 C C . LEU A 1 69 ? 2.664 -0.426 9.728 1.00 97.94 69 LEU A C 1
ATOM 541 O O . LEU A 1 69 ? 2.287 0.103 10.770 1.00 97.94 69 LEU A O 1
ATOM 545 N N . ALA A 1 70 ? 1.793 -0.887 8.832 1.00 97.88 70 ALA A N 1
ATOM 546 C CA . ALA A 1 70 ? 0.350 -0.758 8.998 1.00 97.88 70 ALA A CA 1
ATOM 547 C C . ALA A 1 70 ? -0.176 -1.617 10.158 1.00 97.88 70 ALA A C 1
ATOM 549 O O . ALA A 1 70 ? -1.111 -1.192 10.836 1.00 97.88 70 ALA A O 1
ATOM 550 N N . SER A 1 71 ? 0.460 -2.757 10.456 1.00 96.94 71 SER A N 1
ATOM 551 C CA . SER A 1 71 ? 0.124 -3.582 11.626 1.00 96.94 71 SER A CA 1
ATOM 552 C C . SER A 1 71 ? 0.362 -2.877 12.968 1.00 96.94 71 SER A C 1
ATOM 554 O O . SER A 1 71 ? -0.206 -3.276 13.988 1.00 96.94 71 SER A O 1
ATOM 556 N N . ASP A 1 72 ? 1.163 -1.806 12.991 1.00 95.38 72 ASP A N 1
ATOM 557 C CA . ASP A 1 72 ? 1.314 -0.972 14.181 1.00 95.38 72 ASP A CA 1
ATOM 558 C C . ASP A 1 72 ? 0.104 -0.043 14.395 1.00 95.38 72 ASP A C 1
ATOM 560 O O . ASP A 1 72 ? -0.321 0.184 15.527 1.00 95.38 72 ASP A O 1
ATOM 564 N N . ALA A 1 73 ? -0.530 0.411 13.315 1.00 93.81 73 ALA A N 1
ATOM 565 C CA . ALA A 1 73 ? -1.632 1.366 13.369 1.00 93.81 73 ALA A CA 1
ATOM 566 C C . ALA A 1 73 ? -3.029 0.720 13.414 1.00 93.81 73 ALA A C 1
ATOM 568 O O . ALA A 1 73 ? -3.943 1.285 14.016 1.00 93.81 73 ALA A O 1
ATOM 569 N N . VAL A 1 74 ? -3.219 -0.429 12.759 1.00 97.38 74 VAL A N 1
ATOM 570 C CA . VAL A 1 74 ? -4.520 -1.106 12.600 1.00 97.38 74 VAL A CA 1
ATOM 571 C C . VAL A 1 74 ? -4.364 -2.626 12.676 1.00 97.38 74 VAL A C 1
ATOM 573 O O . VAL A 1 74 ? -3.262 -3.156 12.534 1.00 97.38 74 VAL A O 1
ATOM 576 N N . ARG A 1 75 ? -5.468 -3.360 12.862 1.00 97.88 75 ARG A N 1
ATOM 577 C CA . ARG A 1 75 ? -5.475 -4.814 12.628 1.00 97.88 75 ARG A CA 1
ATOM 578 C C . ARG A 1 75 ? -5.633 -5.081 11.134 1.00 97.88 75 ARG A C 1
ATOM 580 O O . ARG A 1 75 ? -6.599 -4.616 10.533 1.00 97.88 75 ARG A O 1
ATOM 587 N N . LEU A 1 76 ? -4.702 -5.843 10.563 1.00 97.69 76 LEU A N 1
ATOM 588 C CA . LEU A 1 76 ? -4.745 -6.325 9.181 1.00 97.69 76 LEU A CA 1
ATOM 589 C C . LEU A 1 76 ? -5.243 -7.771 9.138 1.00 97.69 76 LEU A C 1
ATOM 591 O O . LEU A 1 76 ? -4.818 -8.604 9.941 1.00 97.69 76 LEU A O 1
ATOM 595 N N . SER A 1 77 ? -6.103 -8.088 8.172 1.00 98.00 77 SER A N 1
ATOM 596 C CA . SER A 1 77 ? -6.371 -9.480 7.802 1.00 98.00 77 SER A CA 1
ATOM 597 C C . SER A 1 77 ? -5.143 -10.133 7.154 1.00 98.00 77 SER A C 1
ATOM 599 O O . SER A 1 77 ? -4.153 -9.474 6.836 1.00 98.00 77 SER A O 1
ATOM 601 N N . GLY A 1 78 ? -5.235 -11.432 6.856 1.00 96.88 78 GLY A N 1
ATOM 602 C CA . GLY A 1 78 ? -4.308 -12.053 5.908 1.00 96.88 78 GLY A CA 1
ATOM 603 C C . GLY A 1 78 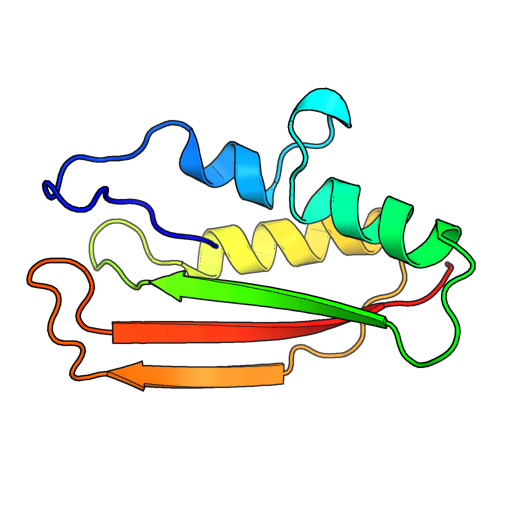? -4.365 -11.366 4.536 1.00 96.88 78 GLY A C 1
ATOM 604 O O . GLY A 1 78 ? -5.425 -10.877 4.130 1.00 96.88 78 GLY A O 1
ATOM 605 N N . ARG A 1 79 ? -3.227 -11.335 3.830 1.00 98.12 79 ARG A N 1
ATOM 606 C CA . ARG A 1 79 ? -3.107 -10.756 2.485 1.00 98.12 79 ARG A CA 1
ATOM 607 C C . ARG A 1 79 ? -3.890 -11.581 1.464 1.00 98.12 79 ARG A C 1
ATOM 609 O O . ARG A 1 79 ? -3.552 -12.736 1.207 1.00 98.12 79 ARG A O 1
ATOM 616 N N . ALA A 1 80 ? -4.863 -10.961 0.806 1.00 98.31 80 ALA A N 1
ATOM 617 C CA . ALA A 1 80 ? -5.427 -11.468 -0.439 1.00 98.31 80 ALA A CA 1
ATOM 618 C C . ALA A 1 80 ? -4.563 -11.001 -1.617 1.00 98.31 80 ALA A C 1
ATOM 620 O O . ALA A 1 80 ? -4.153 -9.842 -1.662 1.00 98.31 80 ALA A O 1
ATOM 621 N N . THR A 1 81 ? -4.281 -11.896 -2.566 1.00 98.06 81 THR A N 1
ATOM 622 C CA . THR A 1 81 ? -3.364 -11.619 -3.681 1.00 98.06 81 THR A CA 1
ATOM 623 C C . THR A 1 81 ? -3.938 -12.121 -5.003 1.00 98.06 81 THR A C 1
ATOM 625 O O . THR A 1 81 ? -4.451 -13.236 -5.063 1.00 98.06 81 THR A O 1
ATOM 628 N N . ALA A 1 82 ? -3.809 -11.331 -6.070 1.00 98.31 82 ALA A N 1
ATOM 629 C CA . ALA A 1 82 ? -4.103 -11.748 -7.441 1.00 98.31 82 ALA A CA 1
ATOM 630 C C . ALA A 1 82 ? -3.056 -11.192 -8.417 1.00 98.31 82 ALA A C 1
ATOM 632 O O . ALA A 1 82 ? -2.778 -9.997 -8.407 1.00 98.31 82 ALA A O 1
ATOM 633 N N . SER A 1 83 ? -2.484 -12.036 -9.275 1.00 97.56 83 SER A N 1
ATOM 634 C CA . SER A 1 83 ? -1.493 -11.617 -10.277 1.00 97.56 83 SER A CA 1
ATOM 635 C C . SER A 1 83 ? -2.137 -11.334 -11.632 1.00 97.56 83 SER A C 1
ATOM 637 O O . SER A 1 83 ? -3.128 -11.962 -12.004 1.00 97.56 83 SER A O 1
ATOM 639 N N . PHE A 1 84 ? -1.539 -10.430 -12.404 1.00 96.81 84 PHE A N 1
ATOM 640 C CA . PHE A 1 84 ? -1.959 -10.116 -13.769 1.00 96.81 84 PHE A CA 1
ATOM 641 C C . PHE A 1 84 ? -0.758 -9.931 -14.702 1.00 96.81 84 PHE A C 1
ATOM 643 O O . PHE A 1 84 ? 0.363 -9.653 -14.273 1.00 96.81 84 PHE A O 1
ATOM 650 N N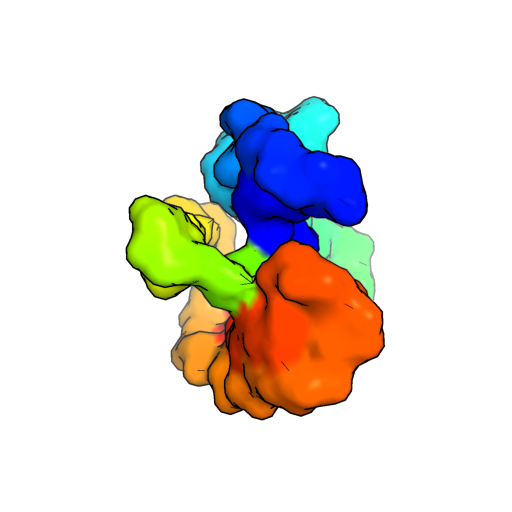 . ARG A 1 85 ? -1.000 -10.106 -16.003 1.00 97.06 85 ARG A N 1
ATOM 651 C CA . ARG A 1 85 ? -0.002 -10.006 -17.077 1.00 97.06 85 ARG A CA 1
ATOM 652 C C . ARG A 1 85 ? -0.664 -9.641 -18.403 1.00 97.06 85 ARG A C 1
ATOM 654 O O . ARG A 1 85 ? -1.873 -9.806 -18.539 1.00 97.06 85 ARG A O 1
ATOM 661 N N . GLY A 1 86 ? 0.137 -9.219 -19.379 1.00 94.94 86 GLY A N 1
ATOM 662 C CA . GLY A 1 86 ? -0.331 -8.919 -20.736 1.00 94.94 86 GLY A CA 1
ATOM 663 C C . GLY A 1 86 ? -1.006 -7.555 -20.854 1.00 94.94 86 GLY A C 1
ATOM 664 O O . GLY A 1 86 ? -1.928 -7.390 -21.647 1.00 94.94 86 GLY A O 1
ATOM 665 N N . LEU A 1 87 ? -0.581 -6.586 -20.041 1.00 95.00 87 LEU A N 1
ATOM 666 C CA . LEU A 1 87 ? -1.053 -5.212 -20.168 1.00 95.00 87 LEU A CA 1
ATOM 667 C C . LEU A 1 87 ? -0.480 -4.554 -21.430 1.00 95.00 87 LEU A C 1
ATOM 669 O O . LEU A 1 87 ? 0.648 -4.828 -21.829 1.00 95.00 87 LEU A O 1
ATOM 673 N N . ILE A 1 88 ? -1.243 -3.630 -22.018 1.00 94.94 88 ILE A N 1
ATOM 674 C CA . ILE A 1 88 ? -0.859 -2.893 -23.236 1.00 94.94 88 ILE A CA 1
ATOM 675 C C . ILE A 1 88 ? 0.327 -1.932 -23.027 1.00 94.94 88 ILE A C 1
ATOM 677 O O . ILE A 1 88 ? 0.908 -1.437 -23.989 1.00 94.94 88 ILE A O 1
ATOM 681 N N . HIS A 1 89 ? 0.682 -1.631 -21.775 1.00 93.94 89 HIS A N 1
ATOM 682 C CA . HIS A 1 89 ? 1.707 -0.645 -21.458 1.00 93.94 89 HIS A CA 1
ATOM 683 C C . HIS A 1 89 ? 3.121 -1.213 -21.701 1.00 93.94 89 HIS A C 1
ATOM 685 O O . HIS A 1 89 ? 3.431 -2.288 -21.190 1.00 93.94 89 HIS A O 1
ATOM 691 N N . PRO A 1 90 ? 4.027 -0.483 -22.383 1.00 91.69 90 PRO A N 1
ATOM 692 C CA . PRO A 1 90 ? 5.349 -1.004 -22.750 1.00 91.69 90 PRO A CA 1
ATOM 693 C C . PRO A 1 90 ? 6.235 -1.337 -21.540 1.00 91.69 90 PRO A C 1
ATOM 695 O O . PRO A 1 90 ? 6.949 -2.334 -21.564 1.00 91.69 90 PRO A O 1
ATOM 698 N N . VAL A 1 91 ? 6.158 -0.522 -20.481 1.00 91.50 91 VAL A N 1
ATOM 699 C CA . VAL A 1 91 ? 6.895 -0.708 -19.213 1.00 91.50 91 VAL A CA 1
ATOM 700 C C . VAL A 1 91 ? 6.157 -1.639 -18.237 1.00 91.50 91 VAL A C 1
ATOM 702 O O . VAL A 1 91 ? 6.713 -2.612 -17.745 1.00 91.50 91 VAL A O 1
ATOM 705 N N . HIS A 1 92 ? 4.885 -1.358 -17.951 1.00 93.94 92 HIS A N 1
ATOM 706 C CA . HIS A 1 92 ? 4.085 -2.072 -16.959 1.00 93.94 92 HIS A CA 1
ATOM 707 C C . HIS A 1 92 ? 3.321 -3.247 -17.574 1.00 93.94 92 HIS A C 1
ATOM 709 O O . HIS A 1 92 ? 2.124 -3.139 -17.820 1.00 93.94 92 HIS A O 1
ATOM 715 N N . GLN A 1 93 ? 4.001 -4.365 -17.828 1.00 95.06 93 GLN A N 1
ATOM 716 C CA . GLN A 1 93 ? 3.399 -5.517 -18.521 1.00 95.06 93 GLN A CA 1
ATOM 717 C C . GLN A 1 93 ? 2.733 -6.538 -17.588 1.00 95.06 93 GLN A C 1
ATOM 719 O O . GLN A 1 93 ? 1.897 -7.336 -18.028 1.00 95.06 93 GLN A O 1
ATOM 724 N N . SER A 1 94 ? 3.090 -6.528 -16.306 1.00 96.25 94 SER A N 1
ATOM 725 C CA . SER A 1 94 ? 2.585 -7.447 -15.287 1.00 96.25 94 SER A CA 1
ATOM 726 C C . SER A 1 94 ? 2.567 -6.796 -13.908 1.00 96.25 94 SER A C 1
ATOM 728 O O . SER A 1 94 ? 3.079 -5.692 -13.697 1.00 96.25 94 SER A O 1
ATOM 730 N N . GLY A 1 95 ? 1.929 -7.476 -12.964 1.00 96.88 95 GLY 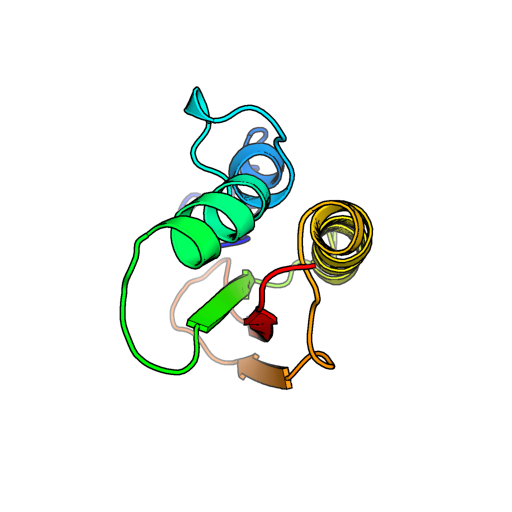A N 1
ATOM 731 C CA . GLY A 1 95 ? 1.794 -6.974 -11.613 1.00 96.88 95 GLY A CA 1
ATOM 732 C C . GLY A 1 95 ? 1.019 -7.903 -10.698 1.00 96.88 95 GLY A C 1
ATOM 733 O O . GLY A 1 95 ? 0.631 -9.020 -11.057 1.00 96.88 95 GLY A O 1
ATOM 734 N N . VAL A 1 96 ? 0.775 -7.390 -9.503 1.00 97.81 96 VAL A N 1
ATOM 735 C CA . VAL A 1 96 ? 0.003 -8.035 -8.458 1.00 97.81 96 VAL A CA 1
ATOM 736 C C . VAL A 1 96 ? -0.941 -7.026 -7.812 1.00 97.81 96 VAL A C 1
ATOM 738 O O . VAL A 1 96 ? -0.617 -5.856 -7.627 1.00 97.81 96 VAL A O 1
ATOM 741 N N . VAL A 1 97 ? -2.141 -7.477 -7.478 1.00 98.25 97 VAL A N 1
ATOM 742 C CA . VAL A 1 97 ? -3.076 -6.769 -6.613 1.00 98.25 97 VAL A CA 1
ATOM 743 C C . VAL A 1 97 ? -2.992 -7.425 -5.247 1.00 98.25 97 VAL A C 1
ATOM 745 O O . VAL A 1 97 ? -3.238 -8.624 -5.129 1.00 98.25 97 VAL A O 1
ATOM 748 N N . ALA A 1 98 ? -2.630 -6.647 -4.233 1.00 98.50 98 ALA A N 1
ATOM 749 C CA . ALA A 1 98 ? -2.622 -7.079 -2.843 1.00 98.50 98 ALA A CA 1
ATOM 750 C C . ALA A 1 98 ? -3.703 -6.322 -2.068 1.00 98.50 98 ALA A C 1
ATOM 752 O O . ALA A 1 98 ? -3.891 -5.121 -2.280 1.00 98.50 98 ALA A O 1
ATOM 753 N N . GLY A 1 99 ? -4.423 -7.015 -1.191 1.00 98.44 99 GLY A N 1
ATOM 754 C CA . GLY A 1 99 ? -5.494 -6.419 -0.404 1.00 98.44 99 GLY A CA 1
ATOM 755 C C . GLY A 1 99 ? -5.607 -6.997 0.999 1.00 98.44 99 GLY A C 1
ATOM 756 O O . GLY A 1 99 ? -5.300 -8.168 1.226 1.00 98.44 99 GLY A O 1
ATOM 757 N N . TRP A 1 100 ? -6.079 -6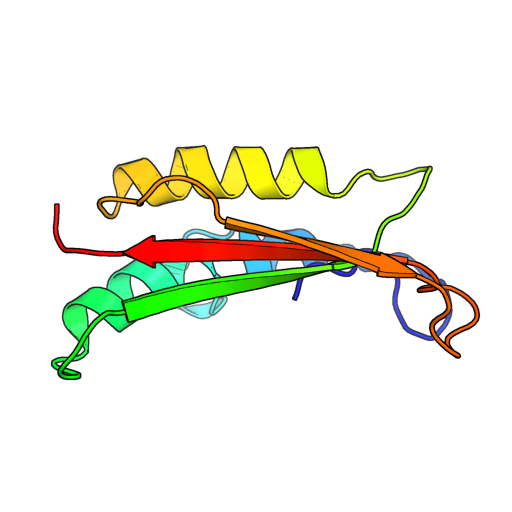.161 1.920 1.00 98.50 100 TRP A N 1
ATOM 758 C CA . TRP A 1 100 ? -6.278 -6.496 3.329 1.00 98.50 100 TRP A CA 1
ATOM 759 C C . TRP A 1 100 ? -7.561 -5.849 3.820 1.00 98.50 100 TRP A C 1
ATOM 761 O O . TRP A 1 100 ? -7.761 -4.652 3.600 1.00 98.50 100 TRP A O 1
ATOM 771 N N . GLU A 1 101 ? -8.402 -6.611 4.514 1.00 98.38 101 GLU A N 1
ATOM 772 C CA . GLU A 1 101 ? -9.411 -6.005 5.376 1.00 98.38 101 GLU A CA 1
ATOM 773 C C . GLU A 1 101 ? -8.711 -5.362 6.583 1.00 98.38 101 GLU A C 1
ATOM 775 O O . GLU A 1 101 ? -7.710 -5.885 7.085 1.00 98.38 101 GLU A O 1
ATOM 780 N N . ILE A 1 102 ? -9.229 -4.217 7.031 1.00 98.06 102 ILE A N 1
ATOM 781 C CA . ILE A 1 102 ? -8.685 -3.456 8.159 1.00 98.06 102 ILE A CA 1
ATOM 782 C C . ILE A 1 102 ? -9.755 -3.184 9.215 1.00 98.06 102 ILE A C 1
ATOM 784 O O . ILE A 1 102 ? -10.905 -2.871 8.888 1.00 98.06 102 ILE A 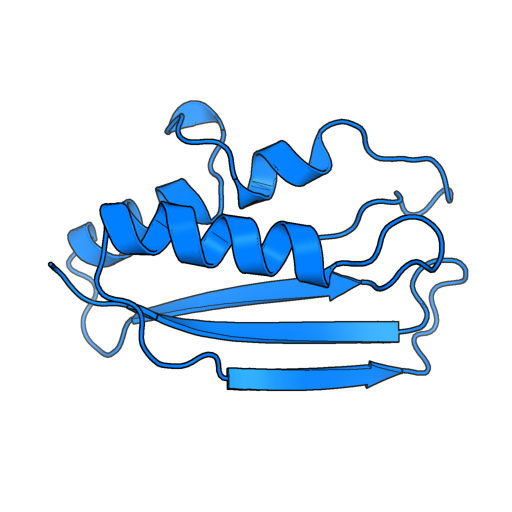O 1
ATOM 788 N N . THR A 1 103 ? -9.361 -3.240 10.486 1.00 97.06 103 THR A N 1
ATOM 789 C CA . THR A 1 103 ? -10.210 -2.857 11.624 1.00 97.06 103 THR A CA 1
ATOM 790 C C . THR A 1 103 ? -9.434 -2.036 12.653 1.00 97.06 103 THR A C 1
ATOM 792 O O . THR A 1 103 ? -8.204 -1.959 12.608 1.00 97.06 103 THR A O 1
ATOM 795 N N . GLU A 1 104 ? -10.160 -1.444 13.605 1.00 93.25 104 GLU A N 1
ATOM 796 C CA . GLU A 1 104 ? -9.564 -0.858 14.813 1.00 93.25 104 GLU A CA 1
ATOM 797 C C . GLU A 1 104 ? -8.693 -1.884 15.549 1.00 93.25 104 GLU A C 1
ATOM 799 O O . GLU A 1 104 ? -8.902 -3.100 15.427 1.00 93.25 104 GLU A O 1
ATOM 804 N N . LYS A 1 105 ? -7.680 -1.372 16.254 1.00 86.31 105 LYS A N 1
ATOM 805 C CA . LYS A 1 105 ? -6.741 -2.181 17.026 1.00 86.31 105 LYS A CA 1
ATOM 806 C C . LYS A 1 105 ? -7.325 -2.626 18.359 1.00 86.31 105 LYS A C 1
ATOM 808 O O . LYS A 1 105 ? -8.091 -1.855 18.963 1.00 86.31 105 LYS A O 1
#